Protein AF-A0A317YLP3-F1 (afdb_monomer_lite)

Structure (mmCIF, N/CA/C/O backbone):
data_AF-A0A317YLP3-F1
#
_entry.id   AF-A0A317YLP3-F1
#
loop_
_atom_site.group_PDB
_atom_site.id
_atom_site.type_symbol
_atom_site.label_atom_id
_atom_site.label_alt_id
_atom_site.label_comp_id
_atom_site.label_asym_id
_atom_site.label_entity_id
_atom_site.label_seq_id
_atom_site.pdbx_PDB_ins_code
_atom_site.Cartn_x
_atom_site.Cartn_y
_atom_site.Cartn_z
_atom_site.occupancy
_atom_site.B_i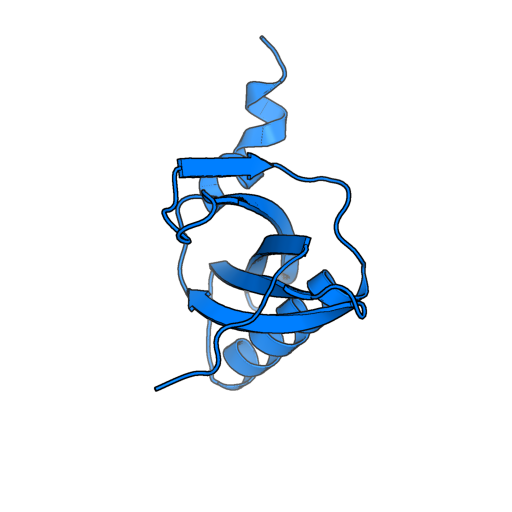so_or_equiv
_atom_site.auth_seq_id
_atom_site.auth_comp_id
_atom_site.auth_asym_id
_atom_site.auth_atom_id
_atom_site.pdbx_PDB_model_num
ATOM 1 N N . ILE A 1 1 ? 15.178 -15.254 5.789 1.00 82.62 1 ILE A N 1
ATOM 2 C CA . ILE A 1 1 ? 15.653 -15.384 4.393 1.00 82.62 1 ILE A CA 1
ATOM 3 C C . ILE A 1 1 ? 14.409 -15.316 3.540 1.00 82.62 1 ILE A C 1
ATOM 5 O O . ILE A 1 1 ? 13.486 -16.074 3.811 1.00 82.62 1 ILE A O 1
ATOM 9 N N . GLU A 1 2 ? 14.382 -14.396 2.591 1.00 86.50 2 GLU A N 1
ATOM 10 C CA . GLU A 1 2 ? 13.279 -14.176 1.657 1.00 86.50 2 GLU A CA 1
ATOM 11 C C . GLU A 1 2 ? 13.809 -14.214 0.220 1.00 86.50 2 GLU A C 1
ATOM 13 O O . GLU A 1 2 ? 15.022 -14.150 -0.003 1.00 86.50 2 GLU A O 1
ATOM 18 N N . GLN A 1 3 ? 12.908 -14.385 -0.744 1.00 90.25 3 GLN A N 1
ATOM 19 C CA . GLN A 1 3 ? 13.239 -14.364 -2.165 1.00 90.25 3 GLN A CA 1
ATOM 20 C C . GLN A 1 3 ? 13.396 -12.913 -2.633 1.00 90.25 3 GLN A C 1
ATOM 22 O O . GLN A 1 3 ? 12.532 -12.087 -2.357 1.00 90.25 3 GLN A O 1
ATOM 27 N N . LYS A 1 4 ? 14.461 -12.616 -3.390 1.00 91.06 4 LYS A N 1
ATOM 28 C CA . LYS A 1 4 ? 14.564 -11.340 -4.108 1.00 91.06 4 LYS A CA 1
ATOM 29 C C . LYS A 1 4 ? 13.526 -11.318 -5.236 1.00 91.06 4 LYS A C 1
ATOM 31 O O . LYS A 1 4 ? 13.528 -12.220 -6.075 1.00 91.06 4 LYS A O 1
ATOM 36 N N . ILE A 1 5 ? 12.684 -10.292 -5.251 1.00 92.50 5 ILE A N 1
ATOM 37 C CA . ILE A 1 5 ? 11.750 -10.003 -6.341 1.00 92.50 5 ILE A CA 1
ATOM 38 C C . ILE A 1 5 ? 12.419 -8.989 -7.273 1.00 92.50 5 ILE A C 1
ATOM 40 O O . ILE A 1 5 ? 13.105 -8.092 -6.794 1.00 92.50 5 ILE A O 1
ATOM 44 N N . GLU A 1 6 ? 12.278 -9.168 -8.586 1.00 92.69 6 GLU A N 1
ATOM 45 C CA . GLU A 1 6 ? 12.597 -8.111 -9.551 1.00 92.69 6 GLU A CA 1
ATOM 46 C C . GLU A 1 6 ? 11.305 -7.320 -9.777 1.00 92.69 6 GLU A C 1
ATOM 48 O O . GLU A 1 6 ? 10.377 -7.799 -10.431 1.00 92.69 6 GLU A O 1
ATOM 53 N N . GLU A 1 7 ? 11.205 -6.158 -9.142 1.00 92.75 7 GLU A N 1
ATOM 54 C CA . GLU A 1 7 ? 10.011 -5.327 -9.153 1.00 92.75 7 GLU A CA 1
ATOM 55 C C . GLU A 1 7 ? 10.003 -4.339 -10.325 1.00 92.75 7 GLU A C 1
ATOM 57 O O . GLU A 1 7 ? 11.010 -3.701 -10.635 1.00 92.75 7 GLU A O 1
ATOM 62 N N . LYS A 1 8 ? 8.829 -4.140 -10.928 1.00 94.25 8 LYS A N 1
ATOM 63 C CA . LYS A 1 8 ? 8.569 -2.989 -11.807 1.00 94.25 8 LYS A CA 1
ATOM 64 C C . LYS A 1 8 ? 8.034 -1.785 -11.030 1.00 94.25 8 LYS A C 1
ATOM 66 O O . LYS A 1 8 ? 8.089 -0.659 -11.522 1.00 94.25 8 LYS A O 1
ATOM 71 N N . ALA A 1 9 ? 7.476 -2.015 -9.838 1.00 94.94 9 ALA A N 1
ATOM 72 C CA . ALA A 1 9 ? 6.933 -0.974 -8.976 1.00 94.94 9 ALA A CA 1
ATOM 73 C C . ALA A 1 9 ? 6.998 -1.363 -7.495 1.00 94.94 9 ALA A C 1
ATOM 75 O O . ALA A 1 9 ? 6.856 -2.532 -7.139 1.00 94.94 9 ALA A O 1
ATOM 76 N N . ASN A 1 10 ? 7.151 -0.352 -6.640 1.00 95.94 10 ASN A N 1
ATOM 77 C CA . ASN A 1 10 ? 7.120 -0.484 -5.190 1.00 95.94 10 ASN A CA 1
ATOM 78 C C . ASN A 1 10 ? 6.184 0.578 -4.594 1.00 95.94 10 ASN A C 1
ATOM 80 O O . ASN A 1 10 ? 6.452 1.777 -4.707 1.00 95.94 10 ASN A O 1
ATOM 84 N N . TYR A 1 11 ? 5.088 0.138 -3.980 1.00 97.69 11 TYR A N 1
ATOM 85 C CA . TYR A 1 11 ? 4.041 0.993 -3.432 1.00 97.69 11 TYR A CA 1
ATOM 86 C C . TYR A 1 11 ? 3.949 0.874 -1.913 1.00 97.69 11 TYR A C 1
ATOM 88 O O . TYR A 1 11 ? 3.836 -0.221 -1.385 1.00 97.69 11 TYR A O 1
ATOM 96 N N . CYS A 1 12 ? 3.843 2.003 -1.220 1.00 97.50 12 CYS A N 1
ATOM 97 C CA . CYS A 1 12 ? 3.372 2.067 0.159 1.00 97.50 12 CYS A CA 1
ATOM 98 C C . CYS A 1 12 ? 1.884 2.448 0.165 1.00 97.50 12 CYS A C 1
ATOM 100 O O . CYS A 1 12 ? 1.556 3.634 0.056 1.00 97.50 12 CYS A O 1
ATOM 102 N N . VAL A 1 13 ? 0.982 1.466 0.263 1.00 98.25 13 VAL A N 1
ATOM 103 C CA . VAL A 1 13 ? -0.477 1.690 0.327 1.00 98.25 13 VAL A CA 1
ATOM 104 C C . VAL A 1 13 ? -0.919 1.930 1.766 1.00 98.25 13 VAL A C 1
ATOM 106 O O . VAL A 1 13 ? -0.497 1.207 2.666 1.00 98.25 13 VAL A O 1
ATOM 109 N N . GLN A 1 14 ? -1.760 2.938 2.006 1.00 98.38 14 GLN A N 1
ATOM 110 C CA . GLN A 1 14 ? -2.120 3.347 3.364 1.00 98.38 14 GLN A CA 1
ATOM 111 C C . GLN A 1 14 ? -3.604 3.275 3.663 1.00 98.38 14 GLN A C 1
ATOM 113 O O . GLN A 1 14 ? -4.450 3.654 2.852 1.00 98.38 14 GLN A O 1
ATOM 118 N N . PHE A 1 15 ? -3.900 2.857 4.888 1.00 98.62 15 PHE A N 1
ATOM 119 C CA . PHE A 1 15 ? -5.251 2.717 5.399 1.00 98.62 15 PHE A CA 1
ATOM 120 C C . PHE A 1 15 ? -5.371 3.293 6.807 1.00 98.62 15 PHE A C 1
ATOM 122 O O . PHE A 1 15 ? -4.422 3.278 7.591 1.00 98.62 15 PHE A O 1
ATOM 129 N N . ALA A 1 16 ? -6.567 3.761 7.143 1.00 98.44 16 ALA A N 1
ATOM 130 C CA . ALA A 1 16 ? -6.975 4.073 8.504 1.00 98.44 16 ALA A CA 1
ATOM 131 C C . ALA A 1 16 ? -8.149 3.186 8.910 1.00 98.44 16 ALA A C 1
ATOM 133 O O . ALA A 1 16 ? -8.992 2.852 8.082 1.00 98.44 16 ALA A O 1
ATOM 134 N N . TYR A 1 17 ? -8.231 2.851 10.192 1.00 98.62 17 TYR A N 1
ATOM 135 C CA . TYR A 1 17 ? -9.396 2.203 10.772 1.00 98.62 17 TYR A CA 1
ATOM 136 C C . TYR A 1 17 ? -9.761 2.800 12.126 1.00 98.62 17 TYR A C 1
ATOM 138 O O . TYR A 1 17 ? -8.910 2.990 12.999 1.00 98.62 17 TYR A O 1
ATOM 146 N N . SER A 1 18 ? -11.061 3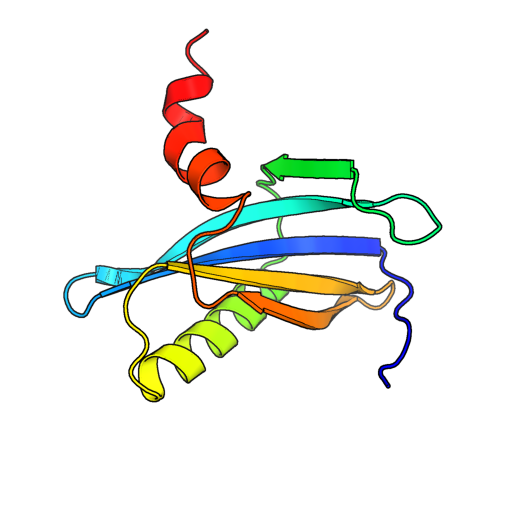.008 12.299 1.00 97.94 18 SER A N 1
ATOM 147 C CA . SER A 1 18 ? -11.739 3.121 13.585 1.00 97.94 18 SER A CA 1
ATOM 148 C C . SER A 1 18 ? -13.119 2.471 13.476 1.00 97.94 18 SER A C 1
ATOM 150 O O . SER A 1 18 ? -13.656 2.336 12.377 1.00 97.94 18 SER A O 1
ATOM 152 N N . GLU A 1 19 ? -13.741 2.129 14.605 1.00 96.19 19 GLU A N 1
ATOM 153 C CA . GLU A 1 19 ? -15.106 1.574 14.604 1.00 96.19 19 GLU A CA 1
ATOM 154 C C . GLU A 1 19 ? -16.131 2.512 13.943 1.00 96.19 19 GLU A C 1
ATOM 156 O O . GLU A 1 19 ? -17.080 2.052 13.315 1.00 96.19 19 GLU A O 1
ATOM 161 N N . SER A 1 20 ? -15.938 3.832 14.054 1.00 97.44 20 SER A N 1
ATOM 162 C CA . SER A 1 20 ? -16.855 4.829 13.492 1.00 97.44 20 SER A CA 1
ATOM 163 C C . SER A 1 20 ? -16.658 5.085 11.998 1.00 97.44 20 SER A C 1
ATOM 165 O O . SER A 1 20 ? -17.612 5.464 11.323 1.00 97.44 20 SER A O 1
ATOM 167 N N . LEU A 1 21 ? -15.435 4.920 11.488 1.00 95.69 21 LEU A N 1
ATOM 168 C CA . LEU A 1 21 ? -15.093 5.194 10.091 1.00 95.69 21 LEU A CA 1
ATOM 169 C C . LEU A 1 21 ? -15.098 3.928 9.233 1.00 95.69 21 LEU A C 1
ATOM 171 O O . LEU A 1 21 ? -15.221 4.024 8.015 1.00 95.69 21 LEU A O 1
ATOM 175 N N . GLY A 1 22 ? -14.936 2.750 9.836 1.00 98.06 22 GLY A N 1
ATOM 176 C CA . GLY A 1 22 ? -14.541 1.556 9.096 1.00 98.06 22 GLY A CA 1
ATOM 177 C C . GLY A 1 22 ? -13.132 1.702 8.512 1.00 98.06 22 GLY A C 1
ATOM 178 O O . GLY A 1 22 ? -12.370 2.593 8.897 1.00 98.06 22 GLY A O 1
ATOM 179 N N . ILE A 1 23 ? -12.765 0.803 7.597 1.00 98.56 23 ILE A N 1
ATOM 180 C CA . ILE A 1 23 ? -11.479 0.876 6.895 1.00 98.56 23 ILE A CA 1
ATOM 181 C C . ILE A 1 23 ? -11.579 1.935 5.797 1.00 98.56 23 ILE A C 1
ATOM 183 O O . ILE A 1 23 ? -12.462 1.875 4.945 1.00 98.56 23 ILE A O 1
ATOM 187 N N . GLN A 1 24 ? -10.651 2.886 5.812 1.00 98.31 24 GLN A N 1
ATOM 188 C CA . GLN A 1 24 ? -10.543 3.970 4.844 1.00 98.31 24 GLN A CA 1
ATOM 189 C C . GLN A 1 24 ? -9.207 3.874 4.118 1.00 98.31 24 GLN A C 1
ATOM 191 O O . GLN A 1 24 ? -8.165 3.790 4.764 1.00 98.31 24 GLN A O 1
ATOM 196 N N . TYR A 1 25 ? -9.229 3.915 2.787 1.00 97.69 25 TYR A N 1
ATOM 197 C CA . TYR A 1 25 ? -8.016 4.057 1.985 1.00 97.69 25 TYR A CA 1
ATOM 198 C C . TYR A 1 25 ? -7.556 5.517 2.006 1.00 97.69 25 TYR A C 1
ATOM 200 O O . TYR A 1 25 ? -8.331 6.419 1.693 1.00 97.69 25 TYR A O 1
ATOM 208 N N . LEU A 1 26 ? -6.301 5.749 2.387 1.00 96.81 26 LEU A N 1
ATOM 209 C CA . LEU A 1 26 ? -5.714 7.089 2.498 1.00 96.81 26 LEU A CA 1
ATOM 210 C C . LEU A 1 26 ? -4.937 7.507 1.243 1.00 96.81 26 LEU A C 1
ATOM 212 O O . LEU A 1 26 ? -4.592 8.678 1.104 1.00 96.81 26 LEU A O 1
ATOM 216 N N . GLY A 1 27 ? -4.644 6.562 0.349 1.00 96.81 27 GLY A N 1
ATOM 217 C CA . GLY A 1 27 ? -3.784 6.760 -0.814 1.00 96.81 27 GLY A CA 1
ATOM 218 C C . GLY A 1 27 ? -2.533 5.887 -0.764 1.00 96.81 27 GLY A C 1
ATOM 219 O O . GLY A 1 27 ? -2.377 5.039 0.119 1.00 96.81 27 GLY A O 1
ATOM 220 N N . ALA A 1 28 ? -1.632 6.103 -1.718 1.00 97.31 28 ALA A N 1
ATOM 221 C CA . ALA A 1 28 ? -0.353 5.416 -1.759 1.00 97.31 28 ALA A CA 1
ATOM 222 C C . ALA A 1 28 ? 0.770 6.328 -2.241 1.00 97.31 28 ALA A C 1
ATOM 224 O O . ALA A 1 28 ? 0.549 7.330 -2.926 1.00 97.31 28 ALA A O 1
ATOM 225 N N . ALA A 1 29 ? 1.990 5.930 -1.913 1.00 95.81 29 ALA A N 1
ATOM 226 C CA . ALA A 1 29 ? 3.198 6.522 -2.458 1.00 95.81 29 ALA A CA 1
ATOM 227 C C . ALA A 1 29 ? 4.024 5.462 -3.184 1.00 95.81 29 ALA A C 1
ATOM 229 O O . ALA A 1 29 ? 4.041 4.308 -2.764 1.00 95.81 29 ALA A O 1
ATOM 230 N N . THR A 1 30 ? 4.730 5.851 -4.238 1.00 95.00 30 THR A N 1
ATOM 231 C CA . THR A 1 30 ? 5.788 5.030 -4.828 1.00 95.00 30 THR A CA 1
ATOM 232 C C . THR A 1 30 ? 7.063 5.226 -4.013 1.00 95.00 30 THR A C 1
ATOM 234 O O . THR A 1 30 ? 7.437 6.366 -3.726 1.00 95.00 30 THR A O 1
ATOM 237 N N . GLN A 1 31 ? 7.736 4.138 -3.646 1.00 91.75 31 GLN A N 1
ATOM 238 C CA . GLN A 1 31 ? 9.049 4.195 -3.005 1.00 91.75 31 GLN A CA 1
ATOM 239 C C . GLN A 1 31 ? 10.130 4.249 -4.086 1.00 91.75 31 GLN A C 1
ATOM 241 O O . GLN A 1 31 ? 10.217 3.371 -4.943 1.00 91.75 31 GLN A O 1
ATOM 246 N N . LEU A 1 32 ? 10.961 5.287 -4.053 1.00 90.19 32 LEU A N 1
ATOM 247 C CA . LEU A 1 32 ? 12.056 5.459 -4.999 1.00 90.19 32 LEU A CA 1
ATOM 248 C C . LEU A 1 32 ? 13.268 4.680 -4.495 1.00 90.19 32 LEU A C 1
ATOM 250 O O . LEU A 1 32 ? 13.867 5.051 -3.485 1.00 90.19 32 LEU A O 1
ATOM 254 N N . THR A 1 33 ? 13.643 3.622 -5.201 1.00 87.94 33 THR A N 1
ATOM 255 C CA . THR A 1 33 ? 14.829 2.810 -4.912 1.00 87.94 33 THR A CA 1
ATOM 256 C C . THR A 1 33 ? 15.846 2.920 -6.044 1.00 87.94 33 THR A C 1
ATOM 258 O O . THR A 1 33 ? 15.509 3.227 -7.188 1.00 87.94 33 THR A O 1
ATOM 261 N N . ASP A 1 34 ? 17.126 2.730 -5.731 1.00 86.44 34 ASP A N 1
ATOM 262 C CA . ASP A 1 34 ? 18.130 2.499 -6.769 1.00 86.44 34 ASP A CA 1
ATOM 263 C C . ASP A 1 34 ? 18.180 1.016 -7.181 1.00 86.44 34 ASP A C 1
ATOM 265 O O . ASP A 1 34 ? 17.536 0.153 -6.587 1.00 86.44 34 ASP A O 1
ATOM 269 N N . LYS A 1 35 ? 19.002 0.692 -8.185 1.00 82.25 35 LYS A N 1
ATOM 270 C CA . LYS A 1 35 ? 19.173 -0.686 -8.685 1.00 82.25 35 LYS A CA 1
ATOM 271 C C . LYS A 1 35 ? 19.739 -1.686 -7.660 1.00 82.25 35 LYS A C 1
ATOM 273 O O . LYS A 1 35 ? 19.872 -2.866 -7.976 1.00 82.25 35 LYS A O 1
ATOM 278 N N . TYR A 1 36 ? 20.169 -1.217 -6.491 1.00 83.31 36 TYR A N 1
ATOM 279 C CA . TYR A 1 36 ? 20.648 -2.044 -5.387 1.00 83.31 36 TYR A CA 1
ATOM 280 C C . TYR A 1 36 ? 19.611 -2.144 -4.255 1.00 83.31 36 TYR A C 1
ATOM 282 O O . TYR A 1 36 ? 19.901 -2.762 -3.233 1.00 83.31 36 TYR A O 1
ATOM 290 N N . GLY A 1 37 ? 18.421 -1.562 -4.436 1.00 79.75 37 GLY A N 1
ATOM 291 C CA . GLY A 1 37 ? 17.344 -1.548 -3.450 1.00 79.75 37 GLY A CA 1
ATOM 292 C C . GLY A 1 37 ? 17.507 -0.479 -2.368 1.00 79.75 37 GLY A C 1
ATOM 293 O O . GLY A 1 37 ? 16.800 -0.527 -1.364 1.00 79.75 37 GLY A O 1
ATOM 294 N N . PHE A 1 38 ? 18.424 0.487 -2.522 1.00 86.31 38 PHE A N 1
AT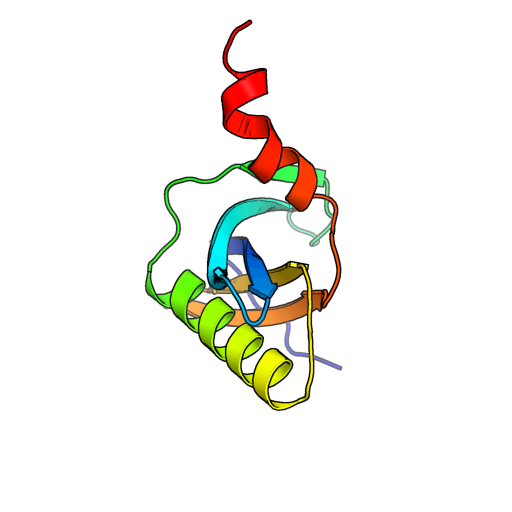OM 295 C CA . PHE A 1 38 ? 18.560 1.562 -1.539 1.00 86.31 38 PHE A CA 1
ATOM 296 C C . PHE A 1 38 ? 17.452 2.596 -1.707 1.00 86.31 38 PHE A C 1
ATOM 298 O O . PHE A 1 38 ? 17.274 3.175 -2.779 1.00 86.31 38 PHE A O 1
ATOM 305 N N . TYR A 1 39 ? 16.735 2.842 -0.615 1.00 88.12 39 TYR A N 1
ATOM 306 C CA . TYR A 1 39 ? 15.656 3.815 -0.527 1.00 88.12 39 TYR A CA 1
ATOM 307 C C . TYR A 1 39 ? 16.161 5.264 -0.639 1.00 88.12 39 TYR A C 1
ATOM 309 O O . TYR A 1 39 ? 17.055 5.677 0.100 1.00 88.12 39 TYR A O 1
ATOM 317 N N . ASN A 1 40 ? 15.531 6.047 -1.517 1.00 90.06 40 ASN A N 1
ATOM 318 C CA . ASN A 1 40 ? 15.856 7.446 -1.813 1.00 90.06 40 ASN A CA 1
ATOM 319 C C . ASN A 1 40 ? 14.715 8.429 -1.500 1.00 90.06 40 ASN A C 1
ATOM 321 O O . ASN A 1 40 ? 14.911 9.639 -1.603 1.00 90.06 40 ASN A O 1
ATOM 325 N N . GLY A 1 41 ? 13.531 7.945 -1.124 1.00 89.12 41 GLY A N 1
ATOM 326 C CA . GLY A 1 41 ? 12.376 8.796 -0.848 1.00 89.12 41 GLY A CA 1
ATOM 327 C C . GLY A 1 41 ? 11.059 8.182 -1.303 1.00 89.12 41 GLY A C 1
ATOM 328 O O . GLY A 1 41 ? 11.024 7.075 -1.835 1.00 89.12 41 GLY A O 1
ATOM 329 N N . ASN A 1 42 ? 9.986 8.945 -1.115 1.00 90.06 42 ASN A N 1
ATOM 330 C CA . ASN A 1 42 ? 8.641 8.594 -1.552 1.00 90.06 42 ASN A CA 1
ATOM 331 C C . ASN A 1 42 ? 8.077 9.696 -2.445 1.00 90.06 42 ASN A C 1
ATOM 333 O O . ASN A 1 42 ? 8.338 10.876 -2.211 1.00 90.06 42 ASN A O 1
ATOM 337 N N . GLU A 1 43 ? 7.242 9.307 -3.400 1.00 92.00 43 GLU A N 1
ATOM 338 C CA . GLU A 1 43 ? 6.452 10.218 -4.225 1.00 92.00 43 GLU A CA 1
ATOM 339 C C . GLU A 1 43 ? 4.975 9.820 -4.152 1.00 92.00 43 GLU A C 1
ATOM 341 O O . GLU A 1 43 ? 4.647 8.640 -4.266 1.00 92.00 43 GLU A O 1
ATOM 346 N N . ASN A 1 44 ? 4.071 10.782 -3.940 1.00 90.25 44 ASN A N 1
ATOM 347 C CA . ASN A 1 44 ? 2.633 10.499 -3.946 1.00 90.25 44 ASN A CA 1
ATOM 348 C C . ASN A 1 44 ? 2.232 9.954 -5.318 1.00 90.25 44 ASN A C 1
ATOM 350 O O . ASN A 1 44 ? 2.554 10.557 -6.339 1.00 90.25 44 ASN A O 1
ATOM 354 N N . THR A 1 45 ? 1.480 8.856 -5.342 1.00 90.44 45 THR A N 1
ATOM 355 C CA . THR A 1 45 ? 0.993 8.277 -6.594 1.00 90.44 45 THR A CA 1
ATOM 356 C C . THR A 1 45 ? -0.525 8.211 -6.608 1.00 90.44 45 THR A C 1
ATOM 358 O O . THR A 1 45 ? -1.178 7.839 -5.634 1.00 90.44 45 THR A O 1
ATOM 361 N N . THR A 1 46 ? -1.097 8.599 -7.741 1.00 84.62 46 THR A N 1
ATOM 362 C CA . THR A 1 46 ? -2.539 8.531 -7.998 1.00 84.62 46 THR A CA 1
ATOM 363 C C . THR A 1 46 ? -2.910 7.331 -8.863 1.00 84.62 46 THR A C 1
ATOM 365 O O . THR A 1 46 ? -4.055 6.891 -8.836 1.00 84.62 46 THR A O 1
ATOM 368 N N . ASN A 1 47 ? -1.941 6.764 -9.586 1.00 90.00 47 ASN A N 1
ATOM 369 C CA . ASN A 1 47 ? -2.138 5.644 -10.497 1.00 90.00 47 ASN A CA 1
ATOM 370 C C . ASN A 1 47 ? -1.601 4.362 -9.856 1.00 90.00 47 ASN A C 1
ATOM 372 O O . ASN A 1 47 ? -0.507 3.897 -10.174 1.00 90.00 47 ASN A O 1
ATOM 376 N N . VAL A 1 48 ? -2.379 3.816 -8.924 1.00 95.81 48 VAL A N 1
ATOM 377 C CA . VAL A 1 48 ? -2.095 2.534 -8.270 1.00 95.81 48 VAL A CA 1
ATOM 378 C C . VAL A 1 48 ? -3.024 1.481 -8.867 1.00 95.81 48 VAL A C 1
ATOM 380 O O . VAL A 1 48 ? -4.234 1.720 -8.911 1.00 95.81 48 VAL A O 1
ATOM 383 N N . PRO A 1 49 ? -2.512 0.324 -9.319 1.00 97.06 49 PRO A N 1
ATOM 384 C CA . PRO A 1 49 ? -3.371 -0.759 -9.772 1.00 97.06 49 PRO A CA 1
ATOM 385 C C . PRO A 1 49 ? -4.337 -1.203 -8.665 1.00 97.06 49 PRO A C 1
ATOM 387 O O . PRO A 1 49 ? -3.941 -1.385 -7.514 1.00 97.06 49 PRO A O 1
ATOM 390 N N . GLU A 1 50 ? -5.607 -1.411 -9.011 1.00 97.69 50 GLU A N 1
ATOM 391 C CA . GLU A 1 50 ? -6.660 -1.741 -8.037 1.00 97.69 50 GLU A CA 1
ATOM 392 C C . GLU A 1 50 ? -6.330 -3.001 -7.224 1.00 97.69 50 GLU A C 1
ATOM 394 O O . GLU A 1 50 ? -6.554 -3.040 -6.016 1.00 97.69 50 GLU A O 1
ATOM 399 N N . HIS A 1 51 ? -5.711 -4.000 -7.857 1.00 97.88 51 HIS A N 1
ATOM 400 C CA . HIS A 1 51 ? -5.330 -5.252 -7.206 1.00 97.88 51 HIS A CA 1
ATOM 401 C C . HIS A 1 51 ? -4.245 -5.066 -6.119 1.00 97.88 51 HIS A C 1
ATOM 403 O O . HIS A 1 51 ? -4.201 -5.836 -5.160 1.00 97.88 51 HIS A O 1
ATOM 409 N N . VAL A 1 52 ? -3.416 -4.017 -6.207 1.00 98.50 52 VAL A N 1
ATOM 410 C CA . VAL A 1 52 ? -2.435 -3.647 -5.169 1.00 98.50 52 VAL A CA 1
ATOM 411 C C . VAL A 1 52 ? -3.139 -3.015 -3.968 1.00 98.50 52 VAL A C 1
ATOM 413 O O . VAL A 1 52 ? -2.863 -3.371 -2.822 1.00 98.50 52 VAL A O 1
ATOM 416 N N . ILE A 1 53 ? -4.090 -2.107 -4.222 1.00 98.56 53 ILE A N 1
ATOM 417 C CA . ILE A 1 53 ? -4.921 -1.502 -3.167 1.00 98.56 53 ILE A CA 1
ATOM 418 C C . ILE A 1 53 ? -5.702 -2.603 -2.445 1.00 98.56 53 ILE A C 1
ATOM 420 O O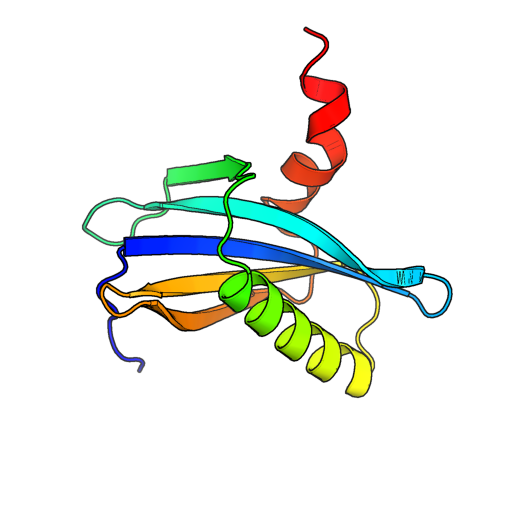 . ILE A 1 53 ? -5.762 -2.626 -1.217 1.00 98.56 53 ILE A O 1
ATOM 424 N N . GLU A 1 54 ? -6.252 -3.547 -3.204 1.00 98.62 54 GLU A N 1
ATOM 425 C CA . GLU A 1 54 ? -6.998 -4.680 -2.678 1.00 98.62 54 GLU A CA 1
ATOM 426 C C . GLU A 1 54 ? -6.147 -5.583 -1.780 1.00 98.62 54 GLU A C 1
ATOM 428 O O . GLU A 1 54 ? -6.573 -5.927 -0.677 1.00 98.62 54 GLU A O 1
ATOM 433 N N . ALA A 1 55 ? -4.923 -5.915 -2.202 1.00 98.62 55 ALA A N 1
ATOM 434 C CA . ALA A 1 55 ? -3.988 -6.673 -1.375 1.00 98.62 55 ALA A CA 1
ATOM 435 C C . ALA A 1 55 ? -3.710 -5.956 -0.041 1.00 98.62 55 ALA A C 1
ATOM 437 O O . ALA A 1 55 ? -3.786 -6.567 1.028 1.00 98.62 55 ALA A O 1
ATOM 438 N N . GLY A 1 56 ? -3.475 -4.640 -0.080 1.00 98.75 56 GLY A N 1
ATOM 439 C CA . GLY A 1 56 ? -3.319 -3.821 1.123 1.00 98.75 56 GLY A CA 1
ATOM 440 C C . GLY A 1 56 ? -4.564 -3.807 2.014 1.00 98.75 56 GLY A C 1
ATOM 441 O O . GLY A 1 56 ? -4.454 -3.928 3.236 1.00 98.75 56 GLY A O 1
ATOM 442 N N . ARG A 1 57 ? -5.760 -3.723 1.420 1.00 98.81 57 ARG A N 1
ATOM 443 C CA . ARG A 1 57 ? -7.031 -3.766 2.154 1.00 98.81 57 ARG A CA 1
ATOM 444 C C . ARG A 1 57 ? -7.205 -5.093 2.889 1.00 98.81 57 ARG A C 1
ATOM 446 O O . ARG A 1 57 ? -7.551 -5.076 4.065 1.00 98.81 57 ARG A O 1
ATOM 453 N N . GLN A 1 58 ? -6.909 -6.222 2.248 1.00 98.75 58 GLN A N 1
ATOM 454 C CA . GLN A 1 58 ? -6.996 -7.544 2.881 1.00 98.75 58 GLN A CA 1
ATOM 455 C C . GLN A 1 58 ? -6.020 -7.686 4.059 1.00 98.75 58 GLN A C 1
ATOM 457 O O . GLN A 1 58 ? -6.363 -8.261 5.095 1.00 98.75 58 GLN A O 1
ATOM 462 N N . ILE A 1 59 ? -4.815 -7.117 3.949 1.00 98.81 59 ILE A N 1
ATOM 463 C CA . ILE A 1 59 ? -3.863 -7.049 5.067 1.00 98.81 59 ILE A CA 1
ATOM 464 C C . ILE A 1 59 ? -4.441 -6.209 6.214 1.00 98.81 59 ILE A C 1
ATOM 466 O O . ILE A 1 59 ? -4.401 -6.641 7.370 1.00 98.81 59 ILE A O 1
ATOM 470 N N . MET A 1 60 ? -5.014 -5.040 5.909 1.00 98.75 60 MET A N 1
ATOM 471 C CA . MET A 1 60 ? -5.659 -4.185 6.908 1.00 98.75 60 MET A CA 1
ATOM 472 C C . MET A 1 60 ? -6.807 -4.909 7.615 1.00 98.75 60 MET A C 1
ATOM 474 O O . MET A 1 60 ? -6.879 -4.885 8.840 1.00 98.75 60 MET A O 1
ATOM 478 N N . GLU A 1 61 ? -7.677 -5.588 6.866 1.00 98.75 61 GLU A N 1
ATOM 479 C CA . GLU A 1 61 ? -8.795 -6.371 7.402 1.00 98.75 61 GLU A CA 1
ATOM 480 C C . GLU A 1 61 ? -8.316 -7.456 8.364 1.00 98.75 61 GLU A C 1
ATOM 482 O O . GLU A 1 61 ? -8.861 -7.598 9.458 1.00 98.75 61 GLU A O 1
ATOM 487 N N . ASN A 1 62 ? -7.247 -8.172 8.011 1.00 98.62 62 ASN A N 1
ATOM 488 C CA . ASN A 1 62 ? -6.629 -9.149 8.903 1.00 98.62 62 ASN A CA 1
ATOM 489 C C . ASN A 1 62 ? -6.092 -8.506 10.188 1.00 98.62 62 ASN A C 1
ATOM 491 O O . ASN A 1 62 ? -6.244 -9.085 11.264 1.00 98.62 62 ASN A O 1
ATOM 495 N N . GLY A 1 63 ? -5.494 -7.316 10.096 1.00 98.44 63 GLY A N 1
ATOM 496 C CA . GLY A 1 63 ? -5.048 -6.554 11.262 1.00 98.44 63 GLY A CA 1
ATOM 497 C C . GLY A 1 63 ? -6.210 -6.119 12.155 1.00 98.44 63 GLY A C 1
ATOM 498 O O . GLY A 1 63 ? -6.170 -6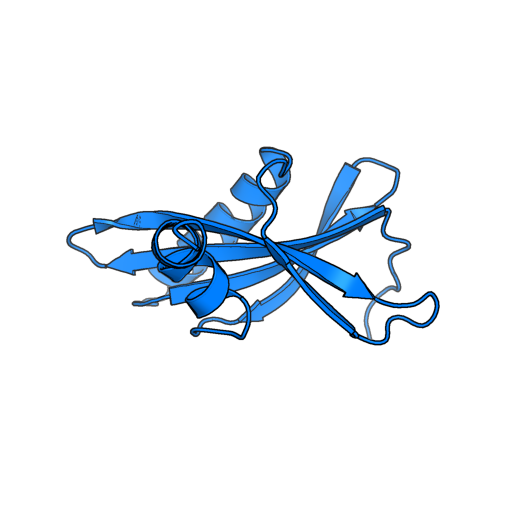.324 13.367 1.00 98.44 63 GLY A O 1
ATOM 499 N N . VAL A 1 64 ? -7.275 -5.573 11.565 1.00 98.56 64 VAL A N 1
ATOM 500 C CA . VAL A 1 64 ? -8.493 -5.151 12.277 1.00 98.56 64 VAL A CA 1
ATOM 501 C C . VAL A 1 64 ? -9.158 -6.334 12.977 1.00 98.56 64 VAL A C 1
ATOM 503 O O . VAL A 1 64 ? -9.493 -6.238 14.155 1.00 98.56 64 VAL A O 1
ATOM 506 N N . ASN A 1 65 ? -9.265 -7.482 12.303 1.00 98.31 65 ASN A N 1
ATOM 507 C CA . ASN A 1 65 ? -9.799 -8.716 12.885 1.00 98.31 65 ASN A CA 1
ATOM 508 C C . ASN A 1 65 ? -8.959 -9.233 14.067 1.00 98.31 65 ASN A C 1
ATOM 510 O O . ASN A 1 65 ? -9.472 -9.958 14.917 1.00 98.31 65 ASN A O 1
ATOM 514 N N . GLN A 1 66 ? -7.682 -8.846 14.144 1.00 98.19 66 GLN A N 1
ATOM 515 C CA . GLN A 1 66 ? -6.790 -9.126 15.272 1.00 98.19 66 GLN A CA 1
ATOM 516 C C . GLN A 1 66 ? -6.755 -8.000 16.323 1.00 98.19 66 GLN A C 1
ATOM 518 O O . GLN A 1 66 ? -6.000 -8.088 17.291 1.00 98.19 66 GLN A O 1
ATOM 523 N N . GLY A 1 67 ? -7.584 -6.963 16.174 1.00 98.00 67 GLY A N 1
ATOM 524 C CA . GLY A 1 67 ? -7.733 -5.868 17.135 1.00 98.00 67 GLY A CA 1
ATOM 525 C C . GLY A 1 67 ? -6.925 -4.608 16.820 1.00 98.00 67 GLY A C 1
ATOM 526 O O . GLY A 1 67 ? -6.799 -3.746 17.690 1.00 98.00 67 GLY A O 1
ATOM 527 N N . PHE A 1 68 ? -6.368 -4.471 15.612 1.00 98.44 68 PHE A N 1
ATOM 528 C CA . PHE A 1 68 ? -5.681 -3.241 15.217 1.00 98.44 68 PHE A CA 1
ATOM 529 C C . PHE A 1 68 ? -6.650 -2.053 15.110 1.00 98.44 68 PHE A C 1
ATOM 531 O O . PHE A 1 68 ? -7.733 -2.155 14.535 1.00 98.44 68 PHE A O 1
ATOM 538 N N . PHE A 1 69 ? -6.214 -0.898 15.615 1.00 98.25 69 PHE A N 1
ATOM 539 C CA . PHE A 1 69 ? -6.905 0.386 15.524 1.00 98.25 69 PHE A CA 1
ATOM 540 C C . PHE A 1 69 ? -5.888 1.479 15.184 1.00 98.25 69 PHE A C 1
ATOM 542 O O . PHE A 1 69 ? -4.855 1.584 15.847 1.00 98.25 69 PHE A O 1
ATOM 549 N N . GLY A 1 70 ? -6.188 2.319 14.190 1.00 97.94 70 GLY A N 1
ATOM 550 C CA . GLY A 1 70 ? -5.318 3.419 13.774 1.00 97.94 70 GLY A CA 1
ATOM 551 C C . GLY A 1 70 ? -4.940 3.379 12.295 1.00 97.94 70 GLY A C 1
ATOM 552 O O . GLY A 1 70 ? -5.711 2.920 11.457 1.00 97.94 70 GLY A O 1
ATOM 553 N N . VAL A 1 71 ? -3.762 3.917 11.975 1.00 98.50 71 VAL A N 1
ATOM 554 C CA . VAL A 1 71 ? -3.245 4.058 10.603 1.00 98.50 71 VAL A CA 1
ATOM 555 C C . VAL A 1 71 ? -2.141 3.041 10.356 1.00 98.50 71 VAL A C 1
ATOM 557 O O . VAL A 1 71 ? -1.263 2.886 11.206 1.00 98.50 71 VAL A O 1
ATOM 560 N N . ALA A 1 72 ? -2.170 2.402 9.191 1.00 98.56 72 ALA A N 1
ATOM 561 C CA . ALA A 1 72 ? -1.149 1.474 8.731 1.00 98.56 72 ALA A CA 1
ATOM 562 C C . ALA A 1 72 ? -0.760 1.761 7.276 1.00 98.56 72 ALA A C 1
ATOM 564 O O . ALA A 1 72 ? -1.584 2.213 6.479 1.00 98.56 72 ALA A O 1
ATOM 565 N N . GLY A 1 73 ? 0.497 1.479 6.945 1.00 98.19 73 GLY A N 1
ATOM 566 C CA . GLY A 1 73 ? 1.012 1.482 5.582 1.00 98.19 73 GLY A CA 1
ATOM 567 C C . GLY A 1 73 ? 1.678 0.149 5.263 1.00 98.19 73 GLY A C 1
ATOM 568 O O . GLY A 1 73 ? 2.355 -0.422 6.117 1.00 98.19 73 GLY A O 1
ATOM 569 N N . PHE A 1 74 ? 1.491 -0.351 4.049 1.00 98.50 74 PHE A N 1
ATOM 570 C CA . PHE A 1 74 ? 2.040 -1.635 3.624 1.00 98.50 74 PHE A CA 1
ATOM 571 C C . PHE A 1 74 ? 2.877 -1.440 2.373 1.00 98.50 74 PHE A C 1
ATOM 573 O O . PHE A 1 74 ? 2.386 -0.872 1.396 1.00 98.50 74 PHE A O 1
ATOM 580 N N . ASP A 1 75 ? 4.117 -1.913 2.427 1.00 97.25 75 ASP A N 1
ATOM 581 C CA . ASP A 1 75 ? 5.047 -1.836 1.309 1.00 97.25 75 ASP A CA 1
ATOM 582 C C . ASP A 1 75 ? 4.845 -3.089 0.447 1.00 97.25 75 ASP A C 1
ATOM 584 O O . ASP A 1 75 ? 4.999 -4.226 0.914 1.00 97.25 75 ASP A O 1
ATOM 588 N N . LEU A 1 76 ? 4.409 -2.864 -0.791 1.00 98.12 76 LEU A N 1
ATOM 589 C CA . LEU A 1 76 ? 3.967 -3.862 -1.753 1.00 98.12 76 LEU A CA 1
ATOM 590 C C . LEU A 1 76 ? 4.767 -3.718 -3.050 1.00 98.12 76 LEU A C 1
ATOM 592 O O . LEU A 1 76 ? 4.690 -2.693 -3.733 1.00 98.12 76 LEU A O 1
ATOM 596 N N . LEU A 1 77 ? 5.490 -4.772 -3.415 1.00 97.12 77 LEU A N 1
ATOM 597 C CA . LEU A 1 77 ? 6.147 -4.887 -4.712 1.00 97.12 77 LEU A CA 1
ATOM 598 C C . LEU A 1 77 ? 5.180 -5.444 -5.750 1.00 97.12 77 LEU A C 1
ATOM 600 O O . LEU A 1 77 ? 4.364 -6.312 -5.435 1.00 97.12 77 LEU A O 1
ATOM 604 N N . VAL A 1 78 ? 5.329 -4.989 -6.990 1.00 97.69 78 VAL A N 1
ATOM 605 C CA . VAL A 1 78 ? 4.696 -5.587 -8.167 1.00 97.69 78 VAL A CA 1
ATOM 606 C C . VAL A 1 78 ? 5.788 -6.047 -9.121 1.00 97.69 78 VAL A C 1
ATOM 608 O O . VAL A 1 78 ? 6.665 -5.253 -9.470 1.00 97.69 78 VAL A O 1
ATOM 611 N N . ASP A 1 79 ? 5.749 -7.311 -9.538 1.00 96.50 79 ASP A N 1
ATOM 612 C CA . ASP A 1 79 ? 6.688 -7.855 -10.526 1.00 96.50 79 ASP A CA 1
ATOM 613 C C . ASP A 1 79 ? 6.233 -7.595 -11.980 1.00 96.50 79 ASP A C 1
ATOM 615 O O . ASP A 1 79 ? 5.185 -6.994 -12.252 1.00 96.50 79 ASP A O 1
ATOM 619 N N . GLU A 1 80 ? 7.049 -8.030 -12.941 1.00 96.25 80 GLU A N 1
ATOM 620 C CA . GLU A 1 80 ? 6.762 -7.912 -14.380 1.00 96.25 80 GLU A CA 1
ATOM 621 C C . GLU A 1 80 ? 5.462 -8.625 -14.799 1.00 96.25 80 GLU A C 1
ATOM 623 O O . GLU A 1 80 ? 4.769 -8.156 -15.704 1.00 96.25 80 GLU A O 1
ATOM 628 N N . ASP A 1 81 ? 5.082 -9.688 -14.087 1.00 96.81 81 ASP A N 1
ATOM 629 C CA . ASP A 1 81 ? 3.881 -10.493 -14.330 1.00 96.81 81 ASP A CA 1
ATOM 630 C C . ASP A 1 81 ? 2.631 -9.954 -13.595 1.00 96.81 81 ASP A C 1
ATOM 632 O O . ASP A 1 81 ? 1.566 -10.567 -13.655 1.00 96.81 81 ASP A O 1
ATOM 636 N N . ASP A 1 82 ? 2.733 -8.783 -12.948 1.00 96.56 82 ASP A N 1
ATOM 637 C CA . ASP A 1 82 ? 1.656 -8.126 -12.184 1.00 96.56 82 ASP A CA 1
ATOM 638 C C . ASP A 1 82 ? 1.262 -8.862 -10.887 1.00 96.56 82 ASP A C 1
ATOM 640 O O . ASP A 1 82 ? 0.176 -8.658 -10.343 1.00 96.56 82 ASP A O 1
ATOM 644 N N . ASN A 1 83 ? 2.153 -9.705 -10.353 1.00 97.69 83 ASN A N 1
ATOM 645 C CA . ASN A 1 83 ? 1.961 -10.318 -9.042 1.00 97.69 83 ASN A CA 1
ATOM 646 C C . ASN A 1 83 ? 2.366 -9.348 -7.928 1.00 97.69 83 ASN A C 1
ATOM 648 O O . ASN A 1 83 ? 3.367 -8.638 -8.041 1.00 97.69 83 ASN A O 1
ATOM 652 N N . VAL A 1 84 ? 1.624 -9.378 -6.817 1.00 98.25 84 VAL A N 1
ATOM 653 C CA . VAL A 1 84 ? 1.849 -8.503 -5.657 1.00 98.25 84 VAL A CA 1
ATOM 654 C C . VAL A 1 84 ? 2.516 -9.259 -4.518 1.00 98.25 84 VAL A C 1
ATOM 656 O O . VAL A 1 84 ? 2.045 -10.320 -4.107 1.00 98.25 84 VAL A O 1
ATOM 659 N N . TYR A 1 85 ? 3.559 -8.661 -3.949 1.00 97.94 85 TYR A N 1
ATOM 660 C CA . TYR A 1 85 ? 4.297 -9.205 -2.813 1.00 97.94 85 TYR A CA 1
ATOM 661 C C . TYR A 1 85 ? 4.363 -8.174 -1.692 1.00 97.94 85 TYR A C 1
ATOM 663 O O . TYR A 1 85 ? 4.888 -7.080 -1.881 1.00 97.94 85 TYR A O 1
ATOM 671 N N . ALA A 1 86 ? 3.859 -8.528 -0.511 1.00 97.38 86 ALA A N 1
ATOM 672 C CA . ALA A 1 86 ? 4.030 -7.704 0.679 1.00 97.38 86 ALA A CA 1
ATOM 673 C C . ALA A 1 86 ? 5.412 -7.944 1.291 1.00 97.38 86 ALA A C 1
ATOM 675 O O . ALA A 1 86 ? 5.756 -9.089 1.589 1.00 97.38 86 ALA A O 1
ATOM 676 N N . ILE A 1 87 ? 6.177 -6.870 1.488 1.00 95.56 87 ILE A N 1
ATOM 677 C CA . ILE A 1 87 ? 7.552 -6.944 2.002 1.00 95.56 87 ILE A CA 1
ATOM 678 C C . ILE A 1 87 ? 7.702 -6.340 3.400 1.00 95.56 87 ILE A C 1
ATOM 680 O O . ILE A 1 87 ? 8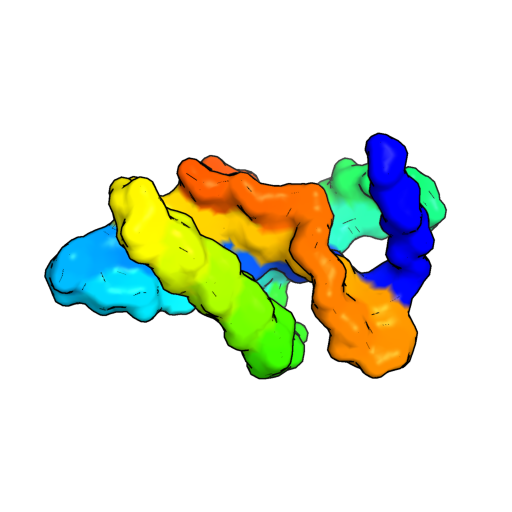.529 -6.810 4.176 1.00 95.56 87 ILE A O 1
ATOM 684 N N . ASP A 1 88 ? 6.875 -5.354 3.760 1.00 95.88 88 ASP A N 1
ATOM 685 C CA . ASP A 1 88 ? 6.851 -4.792 5.112 1.00 95.88 88 ASP A CA 1
ATOM 686 C C . ASP A 1 88 ? 5.442 -4.331 5.504 1.00 95.88 88 ASP A C 1
ATOM 688 O O . ASP A 1 88 ? 4.734 -3.669 4.739 1.00 95.88 88 ASP A O 1
ATOM 692 N N . LEU A 1 89 ? 5.026 -4.694 6.718 1.00 97.69 89 LEU A N 1
ATOM 693 C CA . LEU A 1 89 ? 3.689 -4.440 7.243 1.00 97.69 89 LEU A CA 1
ATOM 694 C C . LEU A 1 89 ? 3.752 -3.430 8.390 1.00 97.69 89 LEU A C 1
ATOM 696 O O . LEU A 1 89 ? 3.776 -3.785 9.572 1.00 97.69 89 LEU A O 1
ATOM 700 N N . ASN A 1 90 ? 3.750 -2.142 8.053 1.00 98.06 90 ASN A N 1
ATOM 701 C CA . ASN A 1 90 ? 3.836 -1.077 9.042 1.00 98.06 90 ASN A CA 1
ATOM 702 C C . ASN A 1 90 ? 2.452 -0.766 9.632 1.00 98.06 90 ASN A C 1
ATOM 704 O O . ASN A 1 90 ? 1.765 0.153 9.193 1.00 98.06 90 ASN A O 1
ATOM 708 N N . PHE A 1 91 ? 2.069 -1.477 10.697 1.00 98.12 91 PHE A N 1
ATOM 709 C CA . PHE A 1 91 ? 0.888 -1.181 11.530 1.00 98.12 91 PHE A CA 1
ATOM 710 C C . PHE A 1 91 ? 1.090 0.055 12.428 1.00 98.12 91 PHE A C 1
ATOM 712 O O . PHE A 1 91 ? 1.022 0.001 13.656 1.00 98.12 91 PHE A O 1
ATOM 719 N N . ARG A 1 92 ? 1.424 1.178 11.795 1.00 98.06 92 ARG A N 1
ATOM 720 C CA . ARG A 1 92 ? 1.673 2.494 12.385 1.00 98.06 92 ARG A CA 1
ATOM 721 C C . ARG A 1 92 ? 1.691 3.544 11.275 1.00 98.06 92 ARG A C 1
ATOM 723 O O . ARG A 1 92 ? 1.881 3.222 10.104 1.00 98.06 92 ARG A O 1
ATOM 730 N N . GLN A 1 93 ? 1.631 4.816 11.659 1.00 96.50 93 GLN A N 1
ATOM 731 C CA . GLN A 1 93 ? 1.987 5.907 10.750 1.00 96.50 93 GLN A CA 1
ATOM 732 C C . GLN A 1 93 ? 3.451 5.761 10.293 1.00 96.50 93 GLN A C 1
ATOM 734 O O . GLN A 1 93 ? 4.333 5.383 11.080 1.00 96.50 93 GLN A O 1
ATOM 739 N N . ASN A 1 94 ? 3.717 6.074 9.027 1.00 95.06 94 ASN A N 1
ATOM 740 C CA . ASN A 1 94 ? 5.051 6.024 8.435 1.00 95.06 94 ASN A CA 1
ATOM 741 C C . ASN A 1 94 ? 5.337 7.286 7.598 1.00 95.06 94 ASN A C 1
ATOM 743 O O . ASN A 1 94 ? 4.532 8.217 7.553 1.00 95.06 94 ASN A O 1
ATOM 747 N N . GLY A 1 95 ? 6.511 7.333 6.962 1.00 90.50 95 GLY A N 1
ATOM 748 C CA . GLY A 1 95 ? 6.978 8.517 6.237 1.00 90.50 95 GLY A CA 1
ATOM 749 C C . GLY A 1 95 ? 6.037 9.004 5.129 1.00 90.50 95 GLY A C 1
ATOM 750 O O . GLY A 1 95 ? 6.021 10.200 4.853 1.00 90.50 95 GLY A O 1
ATOM 751 N N . SER A 1 96 ? 5.215 8.130 4.537 1.00 92.75 96 SER A N 1
ATOM 752 C CA . SER A 1 96 ? 4.266 8.533 3.489 1.00 92.75 96 SER A CA 1
ATOM 753 C C . SER A 1 96 ? 2.931 9.038 4.050 1.00 92.75 96 SER A C 1
ATOM 755 O O . SER A 1 96 ? 2.192 9.698 3.327 1.00 92.75 96 SER A O 1
ATOM 757 N N . THR A 1 97 ? 2.619 8.806 5.333 1.00 95.06 97 THR A N 1
ATOM 758 C CA . THR A 1 97 ? 1.302 9.147 5.902 1.00 95.06 97 THR A CA 1
ATOM 759 C C . THR A 1 97 ? 1.051 10.652 5.852 1.00 95.06 97 THR A C 1
ATOM 761 O O . THR A 1 97 ? 0.042 11.101 5.312 1.00 95.06 97 THR A O 1
ATOM 764 N N . SER A 1 98 ? 1.984 11.452 6.374 1.00 92.06 98 SER A N 1
ATOM 765 C CA . SER A 1 98 ? 1.842 12.913 6.395 1.00 92.06 98 SER A CA 1
ATOM 766 C C . SER A 1 98 ? 1.799 13.502 4.987 1.00 92.06 98 SER A C 1
ATOM 768 O O . SER A 1 98 ? 1.051 14.441 4.738 1.00 92.06 98 SER A O 1
ATOM 770 N N . MET A 1 99 ? 2.577 12.934 4.063 1.00 90.50 99 MET A N 1
ATOM 771 C CA . MET A 1 99 ? 2.627 13.369 2.667 1.00 90.50 99 MET A CA 1
ATOM 772 C C . MET A 1 99 ? 1.285 13.154 1.951 1.00 90.50 99 MET A C 1
ATOM 774 O O . MET A 1 99 ? 0.878 14.004 1.162 1.00 90.50 99 MET A O 1
ATOM 778 N N . LEU A 1 100 ? 0.578 12.062 2.257 1.00 92.50 100 LEU A N 1
ATOM 779 C CA . LEU A 1 100 ? -0.762 11.792 1.732 1.00 92.50 100 LEU A CA 1
ATOM 780 C C . LEU A 1 100 ? -1.815 12.713 2.357 1.00 92.50 100 LEU A C 1
ATOM 782 O O . LEU A 1 100 ? -2.571 13.364 1.640 1.00 92.50 100 LEU A O 1
ATOM 786 N N . LEU A 1 101 ? -1.841 12.819 3.689 1.00 92.88 101 LEU A N 1
ATOM 787 C CA . LEU A 1 101 ? -2.861 13.603 4.396 1.00 92.88 101 LEU A CA 1
ATOM 788 C C . LEU A 1 101 ? -2.761 15.110 4.125 1.00 92.88 101 LEU A C 1
ATOM 790 O O . LEU A 1 101 ? -3.774 15.804 4.150 1.00 92.88 101 LEU A O 1
ATOM 794 N N . LEU A 1 102 ? -1.554 15.618 3.864 1.00 91.12 102 LEU A N 1
ATOM 795 C CA . LEU A 1 102 ? -1.311 17.036 3.591 1.00 91.12 102 LEU A CA 1
ATOM 796 C C . LEU A 1 102 ? -1.278 17.368 2.094 1.00 91.12 102 LEU A C 1
ATOM 798 O O . LEU A 1 102 ? -1.122 18.537 1.749 1.00 91.12 102 LEU A O 1
ATOM 802 N N . ALA A 1 103 ? -1.431 16.386 1.198 1.00 87.81 103 ALA A N 1
ATOM 803 C CA . ALA A 1 103 ? -1.266 16.583 -0.243 1.00 87.81 103 ALA A CA 1
ATOM 804 C C . ALA A 1 103 ? -2.133 17.731 -0.791 1.00 87.81 103 ALA A C 1
ATOM 806 O O . ALA A 1 103 ? -1.649 18.571 -1.546 1.00 87.81 103 ALA A O 1
ATOM 807 N N . ASN A 1 104 ? -3.398 17.807 -0.369 1.00 83.56 104 ASN A N 1
ATOM 808 C CA . ASN A 1 104 ? -4.324 18.848 -0.826 1.00 83.56 104 ASN A CA 1
ATOM 809 C C . ASN A 1 104 ? -3.948 20.248 -0.318 1.00 83.56 104 ASN A C 1
ATOM 811 O O . ASN A 1 104 ? -4.144 21.228 -1.029 1.00 83.56 104 ASN A O 1
ATOM 815 N N . GLU A 1 105 ? -3.373 20.341 0.880 1.00 85.12 105 GLU A N 1
ATOM 816 C CA . GLU A 1 105 ? -2.975 21.616 1.486 1.00 85.12 105 GLU A CA 1
ATOM 817 C C . GLU A 1 105 ? -1.668 22.149 0.875 1.00 85.12 105 GLU A C 1
ATOM 819 O O . GLU A 1 105 ? -1.482 23.358 0.741 1.00 85.12 105 GLU A O 1
ATOM 824 N N . LEU A 1 106 ? -0.770 21.252 0.451 1.00 74.69 106 LEU A N 1
ATOM 825 C CA . LEU A 1 106 ? 0.544 21.600 -0.103 1.00 74.69 106 LEU A CA 1
ATOM 826 C C . LEU A 1 106 ? 0.512 22.018 -1.583 1.00 74.69 106 LEU A C 1
ATOM 828 O O . LEU A 1 106 ? 1.454 22.652 -2.050 1.00 74.69 106 LEU A O 1
ATOM 832 N N . ASN A 1 107 ? -0.569 21.723 -2.311 1.00 63.28 107 ASN A N 1
ATOM 833 C CA . ASN A 1 107 ? -0.727 22.071 -3.731 1.00 63.28 107 ASN A CA 1
ATOM 834 C C . ASN A 1 107 ? -1.219 23.514 -3.978 1.00 63.28 107 ASN A C 1
ATOM 836 O O . ASN A 1 107 ? -1.469 23.887 -5.122 1.00 63.28 107 ASN A O 1
ATOM 840 N N . SER A 1 108 ? -1.372 24.325 -2.926 1.00 54.34 108 SER A N 1
ATOM 841 C CA . SER A 1 108 ? -1.903 25.700 -3.001 1.00 54.34 108 SER A CA 1
ATOM 842 C C . SER A 1 108 ? -0.823 26.792 -3.138 1.00 54.34 108 SER A C 1
ATOM 844 O O . SER A 1 108 ? -1.121 27.966 -2.907 1.00 54.34 108 SER A O 1
ATOM 846 N N . GLY A 1 109 ? 0.426 26.414 -3.435 1.00 45.03 109 GLY A N 1
ATOM 847 C CA . GLY A 1 109 ? 1.599 27.303 -3.496 1.00 45.03 109 GLY A CA 1
ATOM 848 C C . GLY A 1 109 ? 1.936 27.847 -4.878 1.00 45.03 109 GLY A C 1
ATOM 849 O O . GLY A 1 109 ? 1.608 27.179 -5.882 1.00 45.03 109 GLY A O 1
#

Radius of gyration: 14.05 Å; chains: 1; bounding box: 38×43×32 Å

Sequence (109 aa):
IEQKIEEKANYCVQFAYSESLGIQYLGAATQLTDKYGFYNGNENTTNVPEHVIEAGRQIMENGVNQGFFGVAGFDLLVDEDDNVYAIDLNFRQNGSTSMLLLANELNSG

Secondary structure (DSSP, 8-state):
--PPP-EEEEEEEEEEEETTTEEEEEEEEEEEE-TT--EEEEEEES---HHHHHHHHHHHHHHHHTT--EEEEEEEEEETT--EEEEEEE-S--HHHHHHHTHHHHTT-

Foldseek 3Di:
DDDDAPFPWKKWWKWADDPVPHIDTLAIWTFDADPVRDTDDTHGDPDDPPVQNVVVVVLVVVCVVVPQHTMWIWIWGQHPVRDIDTDDTGSDDDPCRCVSVCVVVVVPD

Organism: Staphylococcus pseudintermedius (NCBI:txid283734)

pLDDT: mean 93.42, std 8.33, range [45.03, 98.81]

InterPro domains:
  IPR053269 L-aspartate--L-methionine ligase [PTHR37018] (1-108)